Protein AF-A0A521ESU6-F1 (afdb_monomer_lite)

Organism: NCBI:txid686389

Foldseek 3Di:
DVVVVVVLVVCCVVPVPPDPDDPVNVVVVVCCPDPNVVVVVVVVVVVLVCLLCVLCVLVVVLCCLPPNPVLCLQVDALVVLVVQLVVLVVQLVVCVVVVPNSRNNSSVSNNVSSVSSNVSSCVRPNHHD

Structure (mmCIF, N/CA/C/O backbone):
data_AF-A0A521ESU6-F1
#
_entry.id   AF-A0A521ESU6-F1
#
loop_
_atom_site.group_PDB
_atom_site.id
_atom_site.type_symbol
_atom_site.label_atom_id
_atom_site.label_alt_id
_atom_site.label_comp_id
_atom_site.label_asym_id
_atom_site.label_entity_id
_atom_site.label_seq_id
_atom_site.pdbx_PDB_ins_code
_atom_site.Cartn_x
_atom_site.Cartn_y
_atom_site.Cartn_z
_atom_site.occupancy
_atom_site.B_iso_or_equiv
_atom_site.auth_seq_id
_atom_site.auth_comp_id
_atom_site.auth_asym_id
_atom_site.auth_atom_id
_atom_site.pdbx_PDB_model_num
ATOM 1 N N . MET A 1 1 ? -16.277 -1.613 16.072 1.00 54.75 1 MET A N 1
ATOM 2 C CA . MET A 1 1 ? -17.469 -1.886 16.919 1.00 54.75 1 MET A CA 1
ATOM 3 C C . MET A 1 1 ? -17.324 -2.796 18.159 1.00 54.75 1 MET A C 1
ATOM 5 O O . MET A 1 1 ? -18.162 -2.674 19.049 1.00 54.75 1 MET A O 1
ATOM 9 N N . ARG A 1 2 ? -16.348 -3.719 18.275 1.00 54.81 2 ARG A N 1
ATOM 10 C CA . ARG A 1 2 ? -16.292 -4.687 19.407 1.00 54.81 2 ARG A CA 1
ATOM 11 C C . ARG A 1 2 ? -16.022 -4.027 20.772 1.00 54.81 2 ARG A C 1
ATOM 13 O O . ARG A 1 2 ? -16.665 -4.388 21.749 1.00 54.81 2 ARG A O 1
ATOM 20 N N . ILE A 1 3 ? -15.151 -3.015 20.804 1.00 55.69 3 ILE A N 1
ATOM 21 C CA . ILE A 1 3 ? -14.842 -2.214 22.004 1.00 55.69 3 ILE A CA 1
ATOM 22 C C . ILE A 1 3 ? -16.063 -1.392 22.432 1.00 55.69 3 ILE A C 1
ATOM 24 O O . ILE A 1 3 ? -16.467 -1.468 23.584 1.00 55.69 3 ILE A O 1
ATOM 28 N N . TYR A 1 4 ? -16.727 -0.714 21.492 1.00 54.75 4 TYR A N 1
ATOM 29 C CA . TYR A 1 4 ? -17.926 0.077 21.785 1.00 54.75 4 TYR A CA 1
ATOM 30 C C . TYR A 1 4 ? -19.062 -0.779 22.362 1.00 54.75 4 TYR A C 1
ATOM 32 O O . TYR A 1 4 ? -19.629 -0.433 23.388 1.00 54.75 4 TYR A O 1
ATOM 40 N N . ARG A 1 5 ? -19.343 -1.956 21.778 1.00 60.75 5 ARG A N 1
ATOM 41 C CA . ARG A 1 5 ? -20.346 -2.884 22.336 1.00 60.75 5 ARG A CA 1
ATOM 42 C C . ARG A 1 5 ? -19.970 -3.410 23.722 1.00 60.75 5 ARG A C 1
ATOM 44 O O . ARG A 1 5 ? -20.865 -3.690 24.510 1.00 60.75 5 ARG A O 1
ATOM 51 N N . MET A 1 6 ? -18.681 -3.579 24.012 1.00 70.25 6 MET A N 1
ATOM 52 C CA . MET A 1 6 ? -18.206 -4.098 25.297 1.00 70.25 6 MET A CA 1
ATOM 53 C C . MET A 1 6 ? -18.259 -3.027 26.391 1.00 70.25 6 MET A C 1
ATOM 55 O O . MET A 1 6 ? -18.739 -3.309 27.483 1.00 70.25 6 MET A O 1
ATOM 59 N N . VAL A 1 7 ? -17.849 -1.796 26.070 1.00 64.88 7 VAL A N 1
ATOM 60 C CA . VAL A 1 7 ? -17.976 -0.626 26.950 1.00 64.88 7 VAL A CA 1
ATOM 61 C C . VAL A 1 7 ? -19.449 -0.326 27.203 1.00 64.88 7 VAL A C 1
ATOM 63 O O . VAL A 1 7 ? -19.848 -0.254 28.354 1.00 64.88 7 VAL A O 1
ATOM 66 N N . LEU A 1 8 ? -20.284 -0.285 26.161 1.00 62.75 8 LEU A N 1
ATOM 67 C CA . LEU A 1 8 ? -21.718 -0.032 26.307 1.00 62.75 8 LEU A CA 1
ATOM 68 C C . LEU A 1 8 ? -22.403 -1.116 27.153 1.00 62.75 8 LEU A C 1
ATOM 70 O O . LEU A 1 8 ? -23.174 -0.789 28.042 1.00 62.75 8 LEU A O 1
ATOM 74 N N . LYS A 1 9 ? -22.086 -2.405 26.950 1.00 68.44 9 LYS A N 1
ATOM 75 C CA . LYS A 1 9 ? -22.625 -3.483 27.801 1.00 68.44 9 LYS A CA 1
ATOM 76 C C . LYS A 1 9 ? -22.176 -3.366 29.259 1.00 68.44 9 LYS A C 1
ATOM 78 O O . LYS A 1 9 ? -22.978 -3.638 30.142 1.00 68.44 9 LYS A O 1
ATOM 83 N N . ARG A 1 10 ? -20.922 -2.980 29.516 1.00 67.31 10 ARG A N 1
ATOM 84 C CA . ARG A 1 10 ? -20.393 -2.815 30.881 1.00 67.31 10 ARG A CA 1
ATOM 85 C C . ARG A 1 10 ? -20.950 -1.575 31.575 1.00 67.31 10 ARG A C 1
ATOM 87 O O . ARG A 1 10 ? -21.296 -1.668 32.740 1.00 67.31 10 ARG A O 1
ATOM 94 N N . VAL A 1 11 ? -21.093 -0.459 30.863 1.00 60.91 11 VAL A N 1
ATOM 95 C CA . VAL A 1 11 ? -21.688 0.783 31.382 1.00 60.91 11 VAL A CA 1
ATOM 96 C C . VAL A 1 11 ? -23.174 0.579 31.671 1.00 60.91 11 VAL A C 1
ATOM 98 O O . VAL A 1 11 ? -23.616 0.850 32.780 1.00 60.91 11 VAL A O 1
ATOM 101 N N . VAL A 1 12 ? -23.926 -0.018 30.740 1.00 64.12 12 VAL A N 1
ATOM 102 C CA . VAL A 1 12 ? -25.346 -0.343 30.951 1.00 64.12 12 VAL A CA 1
ATOM 103 C C . VAL A 1 12 ? -25.531 -1.343 32.097 1.00 64.12 12 VAL A C 1
ATOM 105 O O . VAL A 1 12 ? -26.482 -1.217 32.854 1.00 64.12 12 VAL A O 1
ATOM 108 N N . ALA A 1 13 ? -24.624 -2.307 32.284 1.00 65.44 13 ALA A N 1
ATOM 109 C CA . ALA A 1 13 ? -24.689 -3.230 33.421 1.00 65.44 13 ALA A CA 1
ATOM 110 C C . ALA A 1 13 ? -24.284 -2.583 34.761 1.00 65.44 13 ALA A C 1
ATOM 112 O O . ALA A 1 13 ? -24.852 -2.932 35.790 1.00 65.44 13 ALA A O 1
ATOM 113 N N . ALA A 1 14 ? -23.325 -1.650 34.758 1.00 60.09 14 ALA A N 1
ATOM 114 C CA . ALA A 1 14 ? -22.836 -0.971 35.961 1.00 60.09 14 ALA A CA 1
ATOM 115 C C . ALA A 1 14 ? -23.759 0.164 36.438 1.00 60.09 14 ALA A C 1
ATOM 117 O O . ALA A 1 14 ? -23.801 0.451 37.629 1.00 60.09 14 ALA A O 1
ATOM 118 N N . TYR A 1 15 ? -24.508 0.790 35.525 1.00 54.44 15 TYR A N 1
ATOM 119 C CA . TYR A 1 15 ? -25.361 1.949 35.814 1.00 54.44 15 TYR A CA 1
ATOM 120 C C . TYR A 1 15 ? -26.863 1.688 35.612 1.00 54.44 15 TYR A C 1
ATOM 122 O O . TYR A 1 15 ? -27.692 2.463 36.084 1.00 54.44 15 TYR A O 1
ATOM 130 N N . GLY A 1 16 ? -27.244 0.587 34.957 1.00 51.94 16 GLY A N 1
ATOM 131 C CA . GLY A 1 16 ? -28.618 0.316 34.519 1.00 51.94 16 GLY A CA 1
ATOM 132 C C . GLY A 1 16 ? -29.577 -0.246 35.564 1.00 51.94 16 GLY A C 1
ATOM 133 O O . GLY A 1 16 ? -30.629 -0.743 35.169 1.00 51.94 16 GLY A O 1
ATOM 134 N N . LYS A 1 17 ? -29.254 -0.193 36.864 1.00 52.03 17 LYS A N 1
AT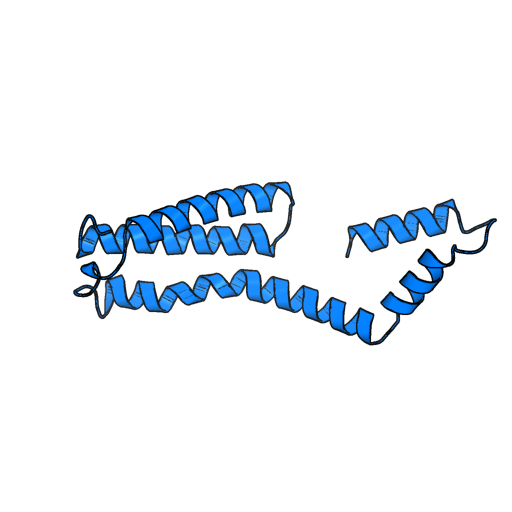OM 135 C CA . LYS A 1 17 ? -30.219 -0.577 37.908 1.00 52.03 17 LYS A CA 1
ATOM 136 C C . LYS A 1 17 ? -30.925 0.608 38.580 1.00 52.03 17 LYS A C 1
ATOM 138 O O . LYS A 1 17 ? -32.061 0.415 38.984 1.00 52.03 17 LYS A O 1
ATOM 143 N N . ASP A 1 18 ? -30.336 1.812 38.621 1.00 53.66 18 ASP A N 1
ATOM 144 C CA . ASP A 1 18 ? -30.888 2.905 39.455 1.00 53.66 18 ASP A CA 1
ATOM 145 C C . ASP A 1 18 ? -31.010 4.298 38.816 1.00 53.66 18 ASP A C 1
ATOM 147 O O . ASP A 1 18 ? -31.633 5.180 39.405 1.00 53.66 18 ASP A O 1
ATOM 151 N N . ARG A 1 19 ? -30.483 4.557 37.612 1.00 55.66 19 ARG A N 1
ATOM 152 C CA . ARG A 1 19 ? -30.747 5.828 36.912 1.00 55.66 19 ARG A CA 1
ATOM 153 C C . ARG A 1 19 ? -30.994 5.569 35.436 1.00 55.66 19 ARG A C 1
ATOM 155 O O . ARG A 1 19 ? -30.197 4.902 34.784 1.00 55.66 19 ARG A O 1
ATOM 162 N N . GLY A 1 20 ? -32.123 6.066 34.931 1.00 58.66 20 GLY A N 1
ATOM 163 C CA . GLY A 1 20 ? -32.500 5.949 33.524 1.00 58.66 20 GLY A CA 1
ATOM 164 C C . GLY A 1 20 ? -31.349 6.348 32.596 1.00 58.66 20 GLY A C 1
ATOM 165 O O . GLY A 1 20 ? -30.612 7.289 32.890 1.00 58.66 20 GLY A O 1
ATOM 166 N N . LEU A 1 21 ? -31.195 5.597 31.501 1.00 63.16 21 LEU A N 1
ATOM 167 C CA . LEU A 1 21 ? -30.185 5.821 30.462 1.00 63.16 21 LEU A CA 1
ATOM 168 C C . LEU A 1 21 ? -30.103 7.308 30.105 1.00 63.16 21 LEU A C 1
ATOM 170 O O . LEU A 1 21 ? -31.122 7.948 29.837 1.00 63.16 21 LEU A O 1
ATOM 174 N N . THR A 1 22 ? -28.890 7.851 30.056 1.00 74.69 22 THR A N 1
ATOM 175 C CA . THR A 1 22 ? -28.685 9.236 29.629 1.00 74.69 22 THR A CA 1
ATOM 176 C C . THR A 1 22 ? -29.200 9.425 28.194 1.00 74.69 22 THR A C 1
ATOM 178 O O . THR A 1 22 ? -29.254 8.482 27.392 1.00 74.69 22 THR A O 1
ATOM 181 N N . LEU A 1 23 ? -29.598 10.649 27.829 1.00 73.12 23 LEU A N 1
ATOM 182 C CA . LEU A 1 23 ? -30.150 10.950 26.499 1.00 73.12 23 LEU A CA 1
ATOM 183 C C . LEU A 1 23 ? -29.208 10.500 25.361 1.00 73.12 23 LEU A C 1
ATOM 185 O O . LEU A 1 23 ? -29.663 9.967 24.348 1.00 73.12 23 LEU A O 1
ATOM 189 N N . ALA A 1 24 ? -27.894 10.633 25.569 1.00 69.00 24 ALA A N 1
ATOM 190 C CA . ALA A 1 24 ? -26.859 10.192 24.636 1.00 69.00 24 ALA A CA 1
ATOM 191 C C . ALA A 1 24 ? -26.838 8.664 24.440 1.00 69.00 24 ALA A C 1
ATOM 193 O O . ALA A 1 24 ? -26.722 8.182 23.312 1.00 69.00 24 ALA A O 1
ATOM 194 N N . GLU A 1 25 ? -26.998 7.886 25.512 1.00 73.75 25 GLU A N 1
ATOM 195 C CA . GLU A 1 25 ? -27.040 6.419 25.442 1.00 73.75 25 GLU A CA 1
ATOM 196 C C . GLU A 1 25 ? -28.312 5.925 24.751 1.00 73.75 25 GLU A C 1
ATOM 198 O O . GLU A 1 25 ? -28.263 5.004 23.931 1.00 73.75 25 GLU A O 1
ATOM 203 N N . THR A 1 26 ? -29.442 6.579 25.023 1.00 76.25 26 THR A N 1
ATOM 204 C CA . THR A 1 26 ? -30.731 6.272 24.390 1.00 76.25 26 THR A CA 1
ATOM 205 C C . THR A 1 26 ? -30.680 6.545 22.886 1.00 76.25 26 THR A C 1
ATOM 207 O O . THR A 1 26 ? -31.087 5.704 22.077 1.00 76.25 26 THR A O 1
ATOM 210 N N . PHE A 1 27 ? -30.111 7.687 22.490 1.00 75.50 27 PHE A N 1
ATOM 211 C CA . PHE A 1 27 ? -29.923 8.034 21.084 1.00 75.50 27 PHE A CA 1
ATOM 212 C C . PHE A 1 27 ? -28.951 7.072 20.385 1.00 75.50 27 PHE A C 1
ATOM 214 O O . PHE A 1 27 ? -29.258 6.568 19.305 1.00 75.50 27 PHE A O 1
ATOM 221 N N . GLY A 1 28 ? -27.830 6.727 21.029 1.00 72.50 28 GLY A N 1
ATOM 222 C CA . GLY A 1 28 ? -26.867 5.748 20.517 1.00 72.50 28 GLY A CA 1
ATOM 223 C C . GLY A 1 28 ? -27.480 4.359 20.308 1.00 72.50 28 GLY A C 1
ATOM 224 O O . GLY A 1 28 ? -27.259 3.728 19.273 1.00 72.50 28 GLY A O 1
ATOM 225 N N . GLN A 1 29 ? -28.320 3.893 21.238 1.00 74.69 29 GLN A N 1
ATOM 226 C CA . GLN A 1 29 ? -29.047 2.633 21.065 1.00 74.69 29 GLN A CA 1
ATOM 227 C C . GLN A 1 29 ? -30.053 2.687 19.911 1.00 74.69 29 GLN A C 1
ATOM 229 O O . GLN A 1 29 ? -30.122 1.739 19.124 1.00 74.69 29 GLN A O 1
ATOM 234 N N . LYS A 1 30 ? -30.815 3.781 19.786 1.00 77.12 30 LYS A N 1
ATOM 235 C CA . LYS A 1 30 ? -31.785 3.965 18.696 1.00 77.12 30 LYS A CA 1
ATOM 236 C C . LYS A 1 30 ? -31.084 4.026 17.338 1.00 77.12 30 LYS A C 1
ATOM 238 O O . LYS A 1 30 ? -31.540 3.401 16.386 1.00 77.12 30 LYS A O 1
ATOM 243 N N . PHE A 1 31 ? -29.931 4.688 17.276 1.00 76.94 31 PHE A N 1
ATOM 244 C CA . PHE A 1 31 ? -29.091 4.750 16.086 1.00 76.94 31 PHE A CA 1
ATOM 245 C C . PHE A 1 31 ? -28.556 3.369 15.685 1.00 76.94 31 PHE A C 1
ATOM 247 O O . PHE A 1 31 ? -28.706 2.967 14.534 1.00 76.94 31 PHE A O 1
ATOM 254 N N . ILE A 1 32 ? -28.009 2.587 16.623 1.00 74.19 32 ILE A N 1
ATOM 255 C CA . ILE A 1 32 ? -27.501 1.230 16.341 1.00 74.19 32 ILE A CA 1
ATOM 256 C C . ILE A 1 32 ? -28.607 0.290 15.848 1.00 74.19 32 ILE A C 1
ATOM 258 O O . ILE A 1 32 ? -28.342 -0.577 15.017 1.00 74.19 32 ILE A O 1
ATOM 262 N N . LYS A 1 33 ? -29.830 0.445 16.367 1.00 75.81 33 LYS A N 1
ATOM 263 C CA . LYS A 1 33 ? -30.999 -0.349 15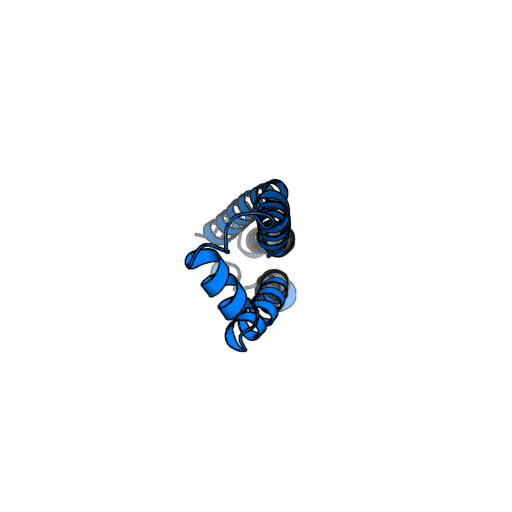.963 1.00 75.81 33 LYS A CA 1
ATOM 264 C C . LYS A 1 33 ? -31.672 0.161 14.683 1.00 75.81 33 LYS A C 1
ATOM 266 O O . LYS A 1 33 ? -32.560 -0.513 14.175 1.00 75.81 33 LYS A O 1
ATOM 271 N N . SER A 1 34 ? -31.279 1.327 14.173 1.00 82.88 34 SER A N 1
ATOM 272 C CA . SER A 1 34 ? -31.833 1.887 12.939 1.00 82.88 34 SER A CA 1
ATOM 273 C C . SER A 1 34 ? -31.284 1.187 11.691 1.00 82.88 34 SER A C 1
ATOM 275 O O . SER A 1 34 ? -30.197 0.600 11.715 1.00 82.88 34 SER A O 1
ATOM 277 N N . ASN A 1 35 ? -31.992 1.335 10.568 1.00 84.06 35 ASN A N 1
ATOM 278 C CA . ASN A 1 35 ? -31.519 0.884 9.255 1.00 84.06 35 ASN A CA 1
ATOM 279 C C . ASN A 1 35 ? -30.138 1.471 8.913 1.00 84.06 35 ASN A C 1
ATOM 281 O O . ASN A 1 35 ? -29.301 0.778 8.341 1.00 84.06 35 ASN A O 1
ATOM 285 N N . LEU A 1 36 ? -29.858 2.708 9.338 1.00 82.00 36 LEU A N 1
ATOM 286 C CA . LEU A 1 36 ? -28.567 3.361 9.126 1.00 82.00 36 LEU A CA 1
ATOM 287 C C . LEU A 1 36 ? -27.436 2.672 9.908 1.00 82.00 36 LEU A C 1
ATOM 289 O O . LEU A 1 36 ? -26.370 2.414 9.354 1.00 82.00 36 LEU A O 1
ATOM 293 N N . GLY A 1 37 ? -27.674 2.294 11.167 1.00 78.31 37 GLY A N 1
ATOM 294 C CA . GLY A 1 37 ? -26.702 1.546 11.974 1.00 78.31 37 GLY A CA 1
ATOM 295 C C . GLY A 1 37 ? -26.375 0.168 11.385 1.00 78.31 37 GLY A C 1
ATOM 296 O O . GLY A 1 37 ? -25.220 -0.271 11.411 1.00 78.31 37 GLY A O 1
ATOM 297 N N . LEU A 1 38 ? -27.373 -0.499 10.798 1.00 80.81 38 LEU A N 1
ATOM 298 C CA . LEU A 1 38 ? -27.186 -1.760 10.084 1.00 80.81 38 LEU A CA 1
ATOM 299 C C . LEU A 1 38 ? -26.359 -1.574 8.803 1.00 80.81 38 LEU A C 1
ATOM 301 O O . LEU A 1 38 ? -25.435 -2.353 8.568 1.00 80.81 38 LEU A O 1
ATOM 305 N N . VAL A 1 39 ? -26.647 -0.542 8.005 1.00 85.81 39 VAL A N 1
ATOM 306 C CA . VAL A 1 39 ? -25.881 -0.205 6.791 1.00 85.81 39 VAL A CA 1
ATOM 307 C C . VAL A 1 39 ? -24.417 0.078 7.133 1.00 85.81 39 VAL A C 1
ATOM 309 O O . VAL A 1 39 ? -23.525 -0.514 6.528 1.00 85.81 39 VAL A O 1
ATOM 312 N N . MET A 1 40 ? -24.153 0.877 8.172 1.00 82.81 40 MET A N 1
ATOM 313 C CA . MET A 1 40 ? -22.787 1.181 8.617 1.00 82.81 40 MET A CA 1
ATOM 314 C C . MET A 1 40 ? -22.005 -0.073 9.023 1.00 82.81 40 MET A C 1
ATOM 316 O O . MET A 1 40 ? -20.818 -0.189 8.727 1.00 82.81 40 MET A O 1
ATOM 320 N N . LYS A 1 41 ? -22.662 -1.057 9.653 1.00 82.44 41 LYS A N 1
ATOM 321 C CA . LYS A 1 41 ? -22.022 -2.337 9.990 1.00 82.44 41 LYS A CA 1
ATOM 322 C C . LYS A 1 41 ? -21.608 -3.137 8.754 1.00 82.44 41 LYS A C 1
ATOM 324 O O . LYS A 1 41 ? -20.531 -3.730 8.761 1.00 82.44 41 LYS A O 1
ATOM 329 N N . HIS A 1 42 ? -22.457 -3.190 7.731 1.00 86.56 42 HIS A N 1
ATOM 330 C CA . HIS A 1 42 ? -22.120 -3.875 6.480 1.00 86.56 42 HIS A CA 1
ATOM 331 C C . HIS A 1 42 ? -20.994 -3.146 5.748 1.00 86.56 42 HIS A C 1
ATOM 333 O O . HIS A 1 42 ? -20.047 -3.785 5.292 1.00 86.56 42 HIS A O 1
ATOM 339 N N . PHE A 1 43 ? -21.046 -1.813 5.731 1.00 89.19 43 PHE A N 1
ATOM 340 C CA . PHE A 1 43 ? -19.997 -0.979 5.163 1.00 89.19 43 PHE A CA 1
ATOM 341 C C . PHE A 1 43 ? -18.644 -1.192 5.857 1.00 89.19 43 PHE A C 1
ATOM 343 O O . PHE A 1 43 ? -17.644 -1.381 5.175 1.00 89.19 43 PHE A O 1
ATOM 350 N N . GLU A 1 44 ? -18.596 -1.271 7.195 1.00 87.12 44 GLU A N 1
ATOM 351 C CA . GLU A 1 44 ? -17.357 -1.603 7.920 1.00 87.12 44 GLU A CA 1
ATOM 352 C C . GLU A 1 44 ? -16.744 -2.928 7.433 1.00 87.12 44 GLU A C 1
ATOM 354 O O . GLU A 1 44 ? -15.539 -2.996 7.200 1.00 87.12 44 GLU A O 1
ATOM 359 N N . GLY A 1 45 ? -17.557 -3.978 7.264 1.00 86.94 45 GLY A N 1
ATOM 360 C CA . GLY A 1 45 ? -17.089 -5.275 6.765 1.00 86.94 45 GLY A CA 1
ATOM 361 C C . GLY A 1 45 ? -16.572 -5.208 5.326 1.00 86.94 45 GLY A C 1
ATOM 362 O O . GLY A 1 45 ? -15.514 -5.755 5.023 1.00 86.94 45 GLY A O 1
ATOM 363 N N . PHE A 1 46 ? -17.272 -4.479 4.458 1.00 92.00 46 PHE A N 1
ATOM 364 C CA . PHE A 1 46 ? -16.835 -4.230 3.086 1.00 92.00 46 PHE A CA 1
ATOM 365 C C . PHE A 1 46 ? -15.496 -3.480 3.037 1.00 92.00 46 PHE A C 1
ATOM 367 O O . PHE A 1 46 ? -14.593 -3.876 2.306 1.00 92.00 46 PHE A O 1
ATOM 374 N N . MET A 1 47 ? -15.308 -2.463 3.879 1.00 92.88 47 MET A N 1
ATOM 375 C CA . MET A 1 47 ? -14.049 -1.714 3.943 1.00 92.88 47 MET A CA 1
ATOM 376 C C . MET A 1 47 ? -12.869 -2.573 4.416 1.00 92.88 47 MET A C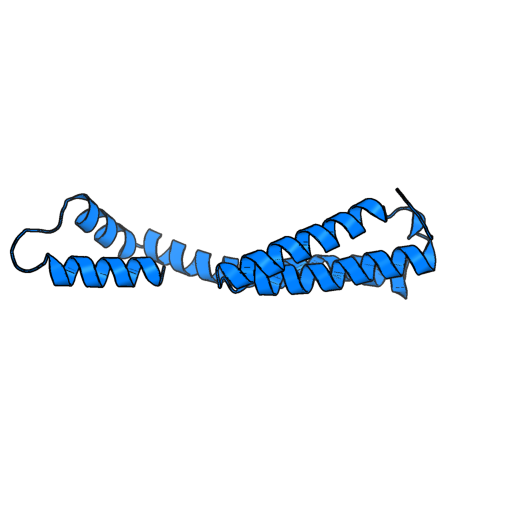 1
ATOM 378 O O . MET A 1 47 ? -11.746 -2.364 3.962 1.00 92.88 47 MET A O 1
ATOM 382 N N . VAL A 1 48 ? -13.100 -3.565 5.286 1.00 91.00 48 VAL A N 1
ATOM 383 C CA . VAL A 1 48 ? -12.066 -4.553 5.651 1.00 91.00 48 VAL A CA 1
ATOM 384 C C . VAL A 1 48 ? -11.612 -5.334 4.420 1.00 91.00 48 VAL A C 1
ATOM 386 O O . VAL A 1 48 ? -10.414 -5.477 4.195 1.00 91.00 48 VAL A O 1
ATOM 389 N N . PHE A 1 49 ? -12.566 -5.810 3.623 1.00 93.19 49 PHE A N 1
ATOM 390 C CA . PHE A 1 49 ? -12.295 -6.549 2.396 1.00 93.19 49 PHE A CA 1
ATOM 391 C C . PHE A 1 49 ? -11.552 -5.691 1.364 1.00 93.19 49 PHE A C 1
ATOM 393 O O . PHE A 1 49 ? -10.507 -6.103 0.862 1.00 93.19 49 PHE A O 1
ATOM 400 N N . VAL A 1 50 ? -12.021 -4.464 1.121 1.00 94.88 50 VAL A N 1
ATOM 401 C CA . VAL A 1 50 ? -11.364 -3.510 0.212 1.00 94.88 50 VAL A CA 1
ATOM 402 C C . VAL A 1 50 ? -9.944 -3.181 0.674 1.00 94.88 50 VAL A C 1
ATOM 404 O O . VAL A 1 50 ? -9.043 -3.130 -0.153 1.00 94.88 50 VAL A O 1
ATOM 407 N N . GLY A 1 51 ? -9.706 -3.018 1.979 1.00 92.19 51 GLY A N 1
ATOM 408 C CA . GLY A 1 51 ? -8.366 -2.747 2.512 1.00 92.19 51 GLY A CA 1
ATOM 409 C C . GLY A 1 51 ? -7.353 -3.869 2.257 1.00 92.19 51 GLY A C 1
ATOM 410 O O . GLY A 1 51 ? -6.159 -3.602 2.161 1.00 92.19 51 GLY A O 1
ATOM 411 N N . ILE A 1 52 ? -7.819 -5.112 2.108 1.00 94.56 52 ILE A N 1
ATOM 412 C CA . ILE A 1 52 ? -6.977 -6.269 1.767 1.00 94.56 52 ILE A CA 1
ATOM 413 C C . ILE A 1 52 ? -6.835 -6.419 0.250 1.00 94.56 52 ILE A C 1
ATOM 415 O O . ILE A 1 52 ? -5.763 -6.788 -0.220 1.00 94.56 52 ILE A O 1
ATOM 419 N N . LEU A 1 53 ? -7.895 -6.139 -0.516 1.00 95.75 53 LEU A N 1
ATOM 420 C CA . LEU A 1 53 ? -7.876 -6.281 -1.973 1.00 95.75 53 LEU A CA 1
ATOM 421 C C . LEU A 1 53 ? -7.207 -5.121 -2.713 1.00 95.75 53 LEU A C 1
ATOM 423 O O . LEU A 1 53 ? -6.612 -5.338 -3.764 1.00 95.75 53 LEU A O 1
ATOM 427 N N . GLY A 1 54 ? -7.285 -3.902 -2.183 1.00 95.56 54 GLY A N 1
ATOM 428 C CA . GLY A 1 54 ? -6.738 -2.698 -2.810 1.00 95.56 54 GLY A CA 1
ATOM 429 C C . GLY A 1 54 ? -5.286 -2.834 -3.294 1.00 95.56 54 GLY A C 1
ATOM 430 O O . GLY A 1 54 ? -5.024 -2.506 -4.449 1.00 95.56 54 GLY A O 1
ATOM 431 N N . PRO A 1 55 ? -4.353 -3.375 -2.486 1.00 96.88 55 PRO A N 1
ATOM 432 C CA . PRO A 1 55 ? -2.959 -3.577 -2.890 1.00 96.88 55 PRO A CA 1
ATOM 433 C C . PRO A 1 55 ? -2.774 -4.400 -4.174 1.00 96.88 55 PRO A C 1
ATOM 435 O O . PRO A 1 55 ? -1.829 -4.167 -4.924 1.00 96.88 55 PRO A O 1
ATOM 438 N N . PHE A 1 56 ? -3.681 -5.335 -4.478 1.00 97.44 56 PHE A N 1
ATOM 439 C CA . PHE A 1 56 ? -3.591 -6.156 -5.690 1.00 97.44 56 PHE A CA 1
ATOM 440 C C . PHE A 1 56 ? -3.781 -5.349 -6.981 1.00 97.44 56 PHE A C 1
ATOM 442 O O . PHE A 1 56 ? -3.424 -5.834 -8.054 1.00 97.44 56 PHE A O 1
ATOM 449 N N . ALA A 1 57 ? -4.245 -4.099 -6.897 1.00 97.12 57 ALA A N 1
ATOM 450 C CA . ALA A 1 57 ? -4.240 -3.170 -8.024 1.00 97.12 57 ALA A CA 1
ATOM 451 C C . ALA A 1 57 ? -2.823 -2.872 -8.559 1.00 97.12 57 ALA A C 1
ATOM 453 O O . ALA A 1 57 ? -2.689 -2.398 -9.684 1.00 97.12 57 ALA A O 1
ATOM 454 N N . THR A 1 58 ? -1.767 -3.195 -7.804 1.00 97.69 58 THR A N 1
ATOM 455 C CA . THR A 1 58 ? -0.370 -3.107 -8.259 1.00 97.69 58 THR A CA 1
ATOM 456 C C . THR A 1 58 ? 0.038 -4.289 -9.154 1.00 97.69 58 THR A C 1
ATOM 458 O O . THR A 1 58 ? 1.011 -4.186 -9.901 1.00 97.69 58 THR A O 1
ATOM 461 N N . LEU A 1 59 ? -0.703 -5.408 -9.155 1.00 97.75 59 LEU A N 1
ATOM 462 C CA . LEU A 1 59 ? -0.351 -6.592 -9.954 1.00 97.75 59 LEU A CA 1
ATOM 463 C C . LEU A 1 59 ? -0.249 -6.322 -11.464 1.00 97.75 59 LEU A C 1
ATOM 465 O O . LEU A 1 59 ? 0.743 -6.748 -12.053 1.00 97.75 59 LEU A O 1
ATOM 469 N N . PRO A 1 60 ? -1.185 -5.607 -12.122 1.00 97.50 60 PRO A N 1
ATOM 470 C CA . PRO A 1 60 ? -1.045 -5.295 -13.543 1.00 97.50 60 PRO A CA 1
ATOM 471 C C . PRO A 1 60 ? 0.235 -4.511 -13.850 1.00 97.50 60 PRO A C 1
ATOM 473 O O . PRO A 1 60 ? 0.853 -4.725 -14.891 1.00 97.50 60 PRO A O 1
ATOM 476 N N . GLN A 1 61 ? 0.657 -3.632 -12.936 1.00 97.44 61 GLN A N 1
ATOM 477 C CA . GLN A 1 61 ? 1.888 -2.862 -13.088 1.00 97.44 61 GLN A CA 1
ATOM 478 C C . GLN A 1 61 ? 3.131 -3.752 -12.950 1.00 97.44 61 GLN A C 1
ATOM 480 O O . GLN A 1 61 ? 4.049 -3.639 -13.759 1.00 97.44 61 GLN A O 1
ATOM 485 N N . LEU A 1 62 ? 3.128 -4.693 -12.003 1.00 97.38 62 LEU A N 1
ATOM 486 C CA . LEU A 1 62 ? 4.177 -5.709 -11.883 1.00 97.38 62 LEU A CA 1
ATOM 487 C C . LEU A 1 62 ? 4.258 -6.601 -13.125 1.00 97.38 62 LEU A C 1
ATOM 489 O O . LEU A 1 62 ? 5.346 -6.858 -13.631 1.00 97.38 62 LEU A O 1
ATOM 493 N N . VAL A 1 63 ? 3.114 -7.037 -13.660 1.00 97.62 63 VAL A N 1
ATOM 494 C CA . VAL A 1 63 ? 3.076 -7.859 -14.878 1.00 97.62 63 VAL A CA 1
ATOM 495 C C . VAL A 1 63 ? 3.639 -7.097 -16.078 1.00 97.62 63 VAL A C 1
ATOM 497 O O . VAL A 1 63 ? 4.387 -7.661 -16.880 1.00 97.62 63 VAL A O 1
ATOM 500 N N . LYS A 1 64 ? 3.325 -5.802 -16.199 1.00 96.31 64 LYS A N 1
ATOM 501 C CA . LYS A 1 64 ? 3.945 -4.931 -17.205 1.00 96.31 64 LYS A CA 1
ATOM 502 C C . LYS A 1 64 ? 5.454 -4.868 -17.037 1.00 96.31 64 LYS A C 1
ATOM 504 O O . LYS A 1 64 ? 6.167 -5.074 -18.011 1.00 96.31 64 LYS A O 1
ATOM 509 N N . LEU A 1 65 ? 5.916 -4.645 -15.814 1.00 96.50 65 LEU A N 1
ATOM 510 C CA . LEU A 1 65 ? 7.327 -4.467 -15.514 1.00 96.50 65 LEU A CA 1
ATOM 511 C C . LEU A 1 65 ? 8.166 -5.720 -15.798 1.00 96.50 65 LEU A C 1
ATOM 513 O O . LEU A 1 65 ? 9.237 -5.589 -16.374 1.00 96.50 65 LEU A O 1
ATOM 517 N N . PHE A 1 66 ? 7.681 -6.910 -15.433 1.00 95.38 66 PHE A N 1
ATOM 518 C CA . PHE A 1 66 ? 8.464 -8.147 -15.541 1.00 95.38 66 PHE A CA 1
ATOM 519 C C . PHE A 1 66 ? 8.245 -8.939 -16.835 1.00 95.38 66 PHE A C 1
ATOM 521 O O . PHE A 1 66 ? 9.165 -9.622 -17.277 1.00 95.38 66 PHE A O 1
ATOM 528 N N . PHE A 1 67 ? 7.050 -8.893 -17.440 1.00 95.19 67 PHE A N 1
ATOM 529 C CA . PHE A 1 67 ? 6.688 -9.868 -18.482 1.00 95.19 67 PHE A CA 1
ATOM 530 C C . PHE A 1 67 ? 6.324 -9.278 -19.840 1.00 95.19 67 PHE A C 1
ATOM 532 O O . PHE A 1 67 ? 6.559 -9.932 -20.850 1.00 95.19 67 PHE A O 1
ATOM 539 N N . THR A 1 68 ? 5.714 -8.092 -19.899 1.00 94.31 68 THR A N 1
ATOM 540 C CA . THR A 1 68 ? 5.116 -7.610 -21.165 1.00 94.31 68 THR A CA 1
ATOM 541 C C . THR A 1 68 ? 5.694 -6.299 -21.684 1.00 94.31 68 THR A C 1
ATOM 543 O O . THR A 1 68 ? 5.666 -6.066 -22.886 1.00 94.31 68 THR A O 1
ATOM 546 N N . HIS A 1 69 ? 6.189 -5.431 -20.803 1.00 92.62 69 HIS A N 1
ATOM 547 C CA . HIS A 1 69 ? 6.529 -4.042 -21.116 1.00 92.62 69 HIS A CA 1
ATOM 548 C C . HIS A 1 69 ? 7.760 -3.558 -20.327 1.00 92.62 69 HIS A C 1
ATOM 550 O O . HIS A 1 69 ? 7.836 -2.393 -19.928 1.00 92.62 69 HIS A O 1
ATOM 556 N N . SER A 1 70 ? 8.726 -4.447 -20.081 1.00 91.00 70 SER A N 1
ATOM 557 C CA . SER A 1 70 ? 9.924 -4.156 -19.281 1.00 91.00 70 SER A CA 1
ATOM 558 C C . SER A 1 70 ? 10.768 -3.012 -19.856 1.00 91.00 70 SER A C 1
ATOM 560 O O . SER A 1 70 ? 11.363 -2.249 -19.100 1.00 91.00 70 SER A O 1
ATOM 562 N N . GLN A 1 71 ? 10.733 -2.793 -21.173 1.00 90.12 71 GLN A N 1
ATOM 563 C CA . GLN A 1 71 ? 11.373 -1.652 -21.837 1.00 90.12 71 GLN A CA 1
ATOM 564 C C . GLN A 1 71 ? 10.850 -0.280 -21.372 1.00 90.12 71 GLN A C 1
ATOM 566 O O . GLN A 1 71 ? 11.506 0.735 -21.585 1.00 90.12 71 GLN A O 1
ATOM 571 N N . HIS A 1 72 ? 9.670 -0.228 -20.743 1.00 9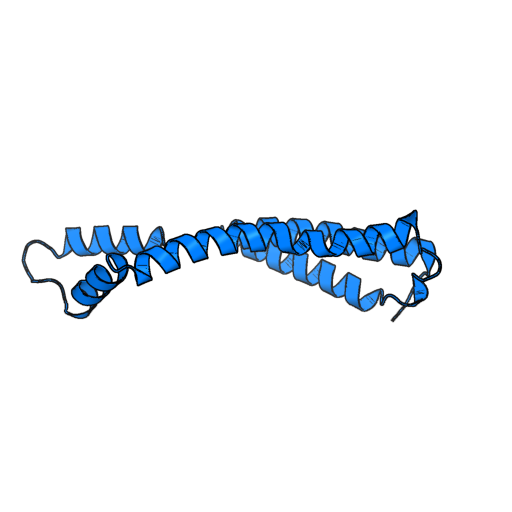1.44 72 HIS A N 1
ATOM 572 C CA . HIS A 1 72 ? 9.082 1.000 -20.200 1.00 91.44 72 HIS A CA 1
ATOM 573 C C . HIS A 1 72 ? 9.377 1.197 -18.705 1.00 91.44 72 HIS A C 1
ATOM 575 O O . HIS A 1 72 ? 8.842 2.123 -18.091 1.00 91.44 72 HIS A O 1
ATOM 581 N N . ALA A 1 73 ? 10.235 0.361 -18.111 1.00 91.38 73 ALA A N 1
ATOM 582 C CA . ALA A 1 73 ? 10.652 0.485 -16.715 1.00 91.38 73 ALA A CA 1
ATOM 583 C C . ALA A 1 73 ? 11.304 1.843 -16.401 1.00 91.38 73 ALA A C 1
ATOM 585 O O . ALA A 1 73 ? 11.141 2.350 -15.296 1.00 91.38 73 ALA A O 1
ATOM 586 N N . SER A 1 74 ? 11.971 2.471 -17.377 1.00 91.50 74 SER A N 1
ATOM 587 C CA . SER A 1 74 ? 12.589 3.796 -17.225 1.00 91.50 74 SER A CA 1
ATOM 588 C C . SER A 1 74 ? 11.588 4.921 -16.943 1.00 91.50 74 SER A C 1
ATOM 590 O O . SER A 1 74 ? 11.965 5.939 -16.373 1.00 91.50 74 SER A O 1
ATOM 592 N N . GLY A 1 75 ? 10.308 4.734 -17.288 1.00 93.56 75 GLY A N 1
ATOM 593 C CA . GLY A 1 75 ? 9.230 5.674 -16.967 1.00 93.56 75 GLY A CA 1
ATOM 594 C C . GLY A 1 75 ? 8.647 5.513 -15.559 1.00 93.56 75 GLY A C 1
ATOM 595 O O . GLY A 1 75 ? 7.687 6.198 -15.216 1.00 93.56 75 GLY A O 1
ATOM 596 N N . GLN A 1 76 ? 9.163 4.582 -14.754 1.00 96.00 76 GLN A N 1
ATOM 597 C CA . GLN A 1 76 ? 8.744 4.371 -13.369 1.00 96.00 76 GLN A CA 1
ATOM 598 C C . GLN A 1 76 ? 9.789 4.956 -12.421 1.00 96.00 76 GLN A C 1
ATOM 600 O O . GLN A 1 76 ? 10.969 4.661 -12.560 1.00 96.00 76 GLN A O 1
ATOM 605 N N . SER A 1 77 ? 9.359 5.736 -11.429 1.00 97.06 77 SER A N 1
ATOM 606 C CA . SER A 1 77 ? 10.247 6.373 -10.445 1.00 97.06 77 SER A CA 1
ATOM 607 C C . SER A 1 77 ? 10.658 5.395 -9.339 1.00 97.06 77 SER A C 1
ATOM 609 O O . SER A 1 77 ? 9.830 5.015 -8.503 1.00 97.06 77 SER A O 1
ATOM 611 N N . LEU A 1 78 ? 11.939 5.010 -9.289 1.00 97.25 78 LEU A N 1
ATOM 612 C CA . LEU A 1 78 ? 12.489 4.156 -8.230 1.00 97.25 78 LEU A CA 1
ATOM 613 C C . LEU A 1 78 ? 12.275 4.781 -6.849 1.00 97.25 78 LEU A C 1
ATOM 615 O O . LEU A 1 78 ? 11.930 4.076 -5.896 1.00 97.25 78 LEU A O 1
ATOM 619 N N . LEU A 1 79 ? 12.443 6.104 -6.746 1.00 97.25 79 LEU A N 1
ATOM 620 C CA . LEU A 1 79 ? 12.225 6.842 -5.503 1.00 97.25 79 LEU A CA 1
ATOM 621 C C . LEU A 1 79 ? 10.779 6.693 -5.021 1.00 97.25 79 LEU A C 1
ATOM 623 O O . LEU A 1 79 ? 10.554 6.370 -3.855 1.00 97.25 79 LEU A O 1
ATOM 627 N N . THR A 1 80 ? 9.805 6.855 -5.917 1.00 97.38 80 THR A N 1
ATOM 628 C CA . THR A 1 80 ? 8.380 6.731 -5.576 1.00 97.38 80 THR A CA 1
ATOM 629 C C . THR A 1 80 ? 8.057 5.343 -5.022 1.00 97.38 80 THR A C 1
ATOM 631 O O . THR A 1 80 ? 7.489 5.220 -3.935 1.00 97.38 80 THR A O 1
ATOM 634 N N . TRP A 1 81 ? 8.463 4.285 -5.728 1.00 98.12 81 TRP A N 1
ATOM 635 C CA . TRP A 1 81 ? 8.178 2.909 -5.309 1.00 98.12 81 TRP A CA 1
ATOM 636 C C . TRP A 1 81 ? 8.923 2.515 -4.026 1.00 98.12 81 TRP A C 1
ATOM 638 O O . TRP A 1 81 ? 8.366 1.804 -3.186 1.00 98.12 81 TRP A O 1
ATOM 648 N N . SER A 1 82 ? 10.130 3.049 -3.813 1.00 98.12 82 SER A N 1
ATOM 649 C CA . SER A 1 82 ? 10.890 2.865 -2.569 1.00 98.12 82 SER A CA 1
ATOM 650 C C . SER A 1 82 ? 10.207 3.541 -1.378 1.00 98.12 82 SER A C 1
ATOM 652 O O . SER A 1 82 ? 10.066 2.933 -0.314 1.00 98.12 82 SER A O 1
ATOM 654 N N . LEU A 1 83 ? 9.717 4.772 -1.556 1.00 98.31 83 LEU A N 1
ATOM 655 C CA . LEU A 1 83 ? 8.954 5.480 -0.527 1.00 98.31 83 LEU A CA 1
ATOM 656 C C . LEU A 1 83 ? 7.651 4.747 -0.197 1.00 98.31 83 LEU A C 1
ATOM 658 O O . LEU A 1 83 ? 7.325 4.587 0.978 1.00 98.31 83 LEU A O 1
ATOM 662 N N . TYR A 1 84 ? 6.931 4.231 -1.197 1.00 98.38 84 TYR A N 1
ATOM 663 C CA . TYR A 1 84 ? 5.738 3.422 -0.950 1.00 98.38 84 TYR A CA 1
ATOM 664 C C . TYR A 1 84 ? 6.035 2.118 -0.211 1.00 98.38 84 TYR A C 1
ATOM 666 O O . TYR A 1 84 ? 5.256 1.743 0.671 1.00 98.38 84 TYR A O 1
ATOM 674 N N . ALA A 1 85 ? 7.150 1.443 -0.499 1.00 98.44 85 ALA A N 1
ATOM 675 C CA . ALA A 1 85 ? 7.575 0.274 0.266 1.00 98.44 85 ALA A CA 1
ATOM 676 C C . ALA A 1 85 ? 7.853 0.635 1.738 1.00 98.44 85 ALA A C 1
ATOM 678 O O . ALA A 1 85 ? 7.312 -0.010 2.639 1.00 98.44 85 ALA A O 1
ATOM 679 N N . ALA A 1 86 ? 8.612 1.708 1.989 1.00 98.50 86 ALA A N 1
ATOM 680 C CA . ALA A 1 86 ? 8.930 2.173 3.340 1.00 98.50 86 ALA A CA 1
ATOM 681 C C . ALA A 1 86 ? 7.679 2.604 4.126 1.00 98.50 86 ALA A C 1
ATOM 683 O O . ALA A 1 86 ? 7.489 2.201 5.273 1.00 98.50 86 ALA A O 1
ATOM 684 N N . LEU A 1 87 ? 6.779 3.370 3.505 1.00 98.50 87 LEU A N 1
ATOM 685 C CA . LEU A 1 87 ? 5.524 3.791 4.131 1.00 98.50 87 LEU A CA 1
ATOM 686 C C . LEU A 1 87 ? 4.612 2.594 4.424 1.00 98.50 87 LEU A C 1
ATOM 688 O O . LEU A 1 87 ? 4.017 2.531 5.500 1.00 98.50 87 LEU A O 1
ATOM 692 N N . SER A 1 88 ? 4.535 1.622 3.511 1.00 98.25 88 SER A N 1
ATOM 693 C CA . SER A 1 88 ? 3.767 0.390 3.731 1.00 98.25 88 SER A CA 1
ATOM 694 C C . SER A 1 88 ? 4.329 -0.414 4.906 1.00 98.25 88 SER A C 1
ATOM 696 O O . SER A 1 88 ? 3.557 -0.925 5.712 1.00 98.25 88 SER A O 1
ATOM 698 N N . LEU A 1 89 ? 5.654 -0.470 5.075 1.00 98.44 89 LEU A N 1
ATOM 699 C CA . LEU A 1 89 ? 6.284 -1.089 6.245 1.00 98.44 89 LEU A CA 1
ATOM 700 C C . LEU A 1 89 ? 5.898 -0.371 7.550 1.00 98.44 89 LEU A C 1
ATOM 702 O O . LEU A 1 89 ? 5.516 -1.024 8.521 1.00 98.44 89 LEU A O 1
ATOM 706 N N . LEU A 1 90 ? 5.942 0.964 7.580 1.00 98.38 90 LEU A N 1
ATOM 707 C CA . LEU A 1 90 ? 5.534 1.733 8.763 1.00 98.38 90 LEU A CA 1
ATOM 708 C C . LEU A 1 90 ? 4.060 1.482 9.117 1.00 98.38 90 LEU A C 1
ATOM 710 O O . LEU A 1 90 ? 3.731 1.238 10.281 1.00 98.38 90 LEU A O 1
ATOM 714 N N . TRP A 1 91 ? 3.172 1.465 8.120 1.00 98.12 91 TRP A N 1
ATOM 715 C CA . TRP A 1 91 ? 1.756 1.152 8.318 1.00 98.12 91 TRP A CA 1
ATOM 716 C C . TRP A 1 91 ? 1.505 -0.299 8.718 1.00 98.12 91 TRP A C 1
ATOM 718 O O . TRP A 1 91 ? 0.599 -0.564 9.509 1.00 98.12 91 TRP A O 1
ATOM 728 N N . PHE A 1 92 ? 2.300 -1.236 8.208 1.00 98.12 92 PHE A N 1
ATOM 729 C CA . PHE A 1 92 ? 2.265 -2.633 8.616 1.00 98.12 92 PHE A CA 1
ATOM 730 C C . PHE A 1 92 ? 2.567 -2.764 10.112 1.00 98.12 92 PHE A C 1
ATOM 732 O O . PHE A 1 92 ? 1.749 -3.302 10.863 1.00 98.12 92 PHE A O 1
ATOM 739 N N . ILE A 1 93 ? 3.691 -2.188 10.557 1.00 98.31 93 ILE A N 1
ATOM 740 C CA . ILE A 1 93 ? 4.110 -2.173 11.966 1.00 98.31 93 ILE A CA 1
ATOM 741 C C . ILE A 1 93 ? 3.030 -1.516 12.831 1.00 98.31 93 ILE A C 1
ATOM 743 O O . ILE A 1 93 ? 2.596 -2.086 13.833 1.00 98.31 93 ILE A O 1
ATOM 747 N N . TYR A 1 94 ? 2.528 -0.352 12.417 1.00 97.81 94 TYR A N 1
ATOM 748 C CA . TYR A 1 94 ? 1.451 0.330 13.128 1.00 97.81 94 TYR A CA 1
ATOM 749 C C . TYR A 1 94 ? 0.178 -0.525 13.215 1.00 97.81 94 TYR A C 1
ATOM 751 O O . TYR A 1 94 ? -0.427 -0.646 14.282 1.00 97.81 94 TYR A O 1
ATOM 759 N N . GLY A 1 95 ? -0.214 -1.171 12.116 1.00 96.69 95 GLY A N 1
ATOM 760 C CA . GLY A 1 95 ? -1.373 -2.055 12.044 1.00 96.69 95 GLY A CA 1
ATOM 761 C C . GLY A 1 95 ? -1.296 -3.226 13.025 1.00 96.69 95 GLY A C 1
ATOM 762 O O . GLY A 1 95 ? -2.322 -3.595 13.610 1.00 96.69 95 GLY A O 1
ATOM 763 N N . LEU A 1 96 ? -0.094 -3.779 13.232 1.00 97.25 96 LEU A N 1
ATOM 764 C CA . LEU A 1 96 ? 0.165 -4.813 14.236 1.00 97.25 96 LEU A CA 1
ATOM 765 C C . LEU A 1 96 ? -0.049 -4.270 15.655 1.00 97.25 96 LEU A C 1
ATOM 767 O O . LEU A 1 96 ? -0.733 -4.917 16.451 1.00 97.25 96 LEU A O 1
ATOM 771 N N . ILE A 1 97 ? 0.446 -3.062 15.950 1.00 97.75 97 ILE A N 1
ATOM 772 C CA . ILE A 1 97 ? 0.276 -2.396 17.254 1.00 97.75 97 ILE A CA 1
ATOM 773 C C . ILE A 1 97 ? -1.212 -2.187 17.570 1.00 97.75 97 ILE A C 1
ATOM 775 O O . ILE A 1 97 ? -1.681 -2.554 18.648 1.00 97.75 97 ILE A O 1
ATOM 779 N N . VAL A 1 98 ? -1.990 -1.657 16.619 1.00 96.62 98 VAL A N 1
ATOM 780 C CA . VAL A 1 98 ? -3.431 -1.403 16.818 1.00 96.62 98 VAL A CA 1
ATOM 781 C C . VAL A 1 98 ? -4.315 -2.640 16.619 1.00 96.62 98 VAL A C 1
ATOM 783 O O . VAL A 1 98 ? -5.531 -2.571 16.821 1.00 96.62 98 VAL A O 1
ATOM 786 N N . LYS A 1 99 ? -3.729 -3.777 16.219 1.00 94.31 99 LYS A N 1
ATOM 787 C CA . LYS A 1 99 ? -4.402 -5.065 15.970 1.00 94.31 99 LYS A CA 1
ATOM 788 C C . LYS A 1 99 ? -5.577 -4.956 14.990 1.00 94.31 99 LYS A C 1
ATOM 790 O O . LYS A 1 99 ? -6.632 -5.571 15.175 1.00 94.31 99 LYS A O 1
ATOM 795 N N . LYS A 1 100 ? -5.414 -4.156 13.932 1.00 91.31 100 LYS A N 1
ATOM 796 C CA . LYS A 1 100 ? -6.434 -3.939 12.891 1.00 91.31 100 LYS A CA 1
ATOM 797 C C . LYS A 1 100 ? -6.074 -4.710 11.630 1.00 91.31 100 LYS A C 1
ATOM 799 O O . LYS A 1 100 ? -5.217 -4.281 10.865 1.00 91.31 100 LYS A O 1
ATOM 804 N N . LEU A 1 101 ? -6.794 -5.807 11.401 1.00 90.00 101 LEU A N 1
ATOM 805 C CA . LEU A 1 101 ? -6.572 -6.730 10.284 1.00 90.00 101 LEU A CA 1
ATOM 806 C C . LEU A 1 101 ? -6.450 -6.060 8.899 1.00 90.00 101 LEU A C 1
ATOM 808 O O . LEU A 1 101 ? -5.460 -6.334 8.231 1.00 90.00 101 LEU A O 1
ATOM 812 N N . PRO A 1 102 ? -7.330 -5.126 8.486 1.00 89.75 102 PRO A N 1
ATOM 813 C CA . PRO A 1 102 ? -7.196 -4.477 7.176 1.00 89.75 102 PRO A CA 1
ATOM 814 C C . PRO A 1 102 ? -5.911 -3.662 7.047 1.00 89.75 102 PRO A C 1
ATOM 816 O O . PRO A 1 102 ? -5.364 -3.540 5.960 1.00 89.75 102 PRO A O 1
ATOM 819 N N . ILE A 1 103 ? -5.434 -3.099 8.162 1.00 94.25 103 ILE A N 1
ATOM 820 C CA . ILE A 1 103 ? -4.273 -2.215 8.171 1.00 94.25 103 ILE A CA 1
ATOM 821 C C . ILE A 1 103 ? -3.008 -3.046 8.009 1.00 94.25 103 ILE A C 1
ATOM 823 O O . ILE A 1 103 ? -2.271 -2.814 7.058 1.00 94.25 103 ILE A O 1
ATOM 827 N N . TYR A 1 104 ? -2.757 -4.028 8.881 1.00 95.94 104 TYR A N 1
ATOM 828 C CA . TYR A 1 104 ? -1.517 -4.797 8.762 1.00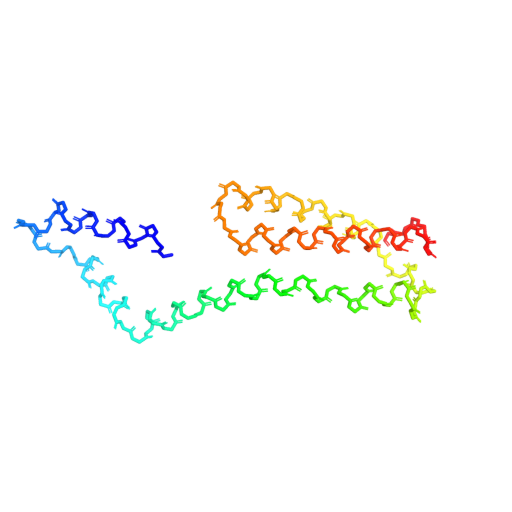 95.94 104 TYR A CA 1
ATOM 829 C C . TYR A 1 104 ? -1.555 -5.786 7.592 1.00 95.94 104 TYR A C 1
ATOM 831 O O . TYR A 1 104 ? -0.570 -5.895 6.883 1.00 95.94 104 TYR A O 1
ATOM 839 N N . VAL A 1 105 ? -2.665 -6.471 7.298 1.00 97.06 105 VAL A N 1
ATOM 840 C CA . VAL A 1 105 ? -2.677 -7.398 6.148 1.00 97.06 105 VAL A CA 1
ATOM 841 C C . VAL A 1 105 ? -2.542 -6.627 4.836 1.00 97.06 105 VAL A C 1
ATOM 843 O O . VAL A 1 105 ? -1.674 -6.954 4.031 1.00 97.06 105 VAL A O 1
ATOM 846 N N . GLY A 1 106 ? -3.339 -5.570 4.649 1.00 97.31 106 GLY A N 1
ATOM 847 C CA . GLY A 1 106 ? -3.293 -4.753 3.437 1.00 97.31 106 GLY A CA 1
ATOM 848 C C . GLY A 1 106 ? -1.914 -4.136 3.209 1.00 97.31 106 GLY A C 1
ATOM 849 O O . GLY A 1 106 ? -1.328 -4.306 2.145 1.00 97.31 106 GLY A O 1
ATOM 850 N N . ASN A 1 107 ? -1.335 -3.499 4.232 1.00 98.12 107 ASN A N 1
ATOM 851 C CA . ASN A 1 107 ? -0.018 -2.875 4.088 1.00 98.12 107 ASN A CA 1
ATOM 852 C C . ASN A 1 107 ? 1.132 -3.887 4.002 1.00 98.12 107 ASN A C 1
ATOM 854 O O . ASN A 1 107 ? 2.137 -3.591 3.367 1.00 98.12 107 ASN A O 1
ATOM 858 N N . GLY A 1 108 ? 0.986 -5.089 4.567 1.00 98.25 108 GLY A N 1
ATOM 859 C CA . GLY A 1 108 ? 1.951 -6.173 4.369 1.00 98.25 108 GLY A CA 1
ATOM 860 C C . GLY A 1 108 ? 2.002 -6.626 2.910 1.00 98.25 108 GLY A C 1
ATOM 861 O O . GLY A 1 108 ? 3.085 -6.761 2.344 1.00 98.25 108 GLY A O 1
ATOM 862 N N . ILE A 1 109 ? 0.835 -6.776 2.273 1.00 98.25 109 ILE A N 1
ATOM 863 C CA . ILE A 1 109 ? 0.741 -7.084 0.840 1.00 98.25 109 ILE A CA 1
ATOM 864 C C . ILE A 1 109 ? 1.318 -5.925 0.015 1.00 98.25 109 ILE A C 1
ATOM 866 O O . ILE A 1 109 ? 2.183 -6.163 -0.825 1.00 98.25 109 ILE A O 1
ATOM 870 N N . SER A 1 110 ? 0.916 -4.676 0.290 1.00 98.25 110 SER A N 1
ATOM 871 C CA . SER A 1 110 ? 1.470 -3.492 -0.390 1.00 98.25 110 SER A CA 1
ATOM 872 C C . SER A 1 110 ? 2.988 -3.434 -0.291 1.00 98.25 110 SER A C 1
ATOM 874 O O . SER A 1 110 ? 3.651 -3.198 -1.292 1.00 98.25 110 SER A O 1
ATOM 876 N N . MET A 1 111 ? 3.553 -3.682 0.892 1.00 98.31 111 MET A N 1
ATOM 877 C CA . MET A 1 111 ? 4.998 -3.674 1.104 1.00 98.31 111 MET A CA 1
ATOM 878 C C . MET A 1 111 ? 5.703 -4.674 0.182 1.00 98.31 111 MET A C 1
ATOM 880 O O . MET A 1 111 ? 6.649 -4.293 -0.500 1.00 98.31 111 MET A O 1
ATOM 884 N N . VAL A 1 112 ? 5.224 -5.922 0.108 1.00 98.56 112 VAL A N 1
ATOM 885 C CA . VAL A 1 112 ? 5.804 -6.947 -0.778 1.00 98.56 112 VAL A CA 1
ATOM 886 C C . VAL A 1 112 ? 5.690 -6.533 -2.245 1.00 98.56 112 VAL A C 1
ATOM 888 O O . VAL A 1 112 ? 6.681 -6.572 -2.969 1.00 98.56 112 VAL A O 1
ATOM 891 N N . LEU A 1 113 ? 4.511 -6.092 -2.687 1.00 98.56 113 LEU A N 1
ATOM 892 C CA . LEU A 1 113 ? 4.291 -5.693 -4.081 1.00 98.56 113 LEU A CA 1
ATOM 893 C C . LEU A 1 113 ? 5.134 -4.468 -4.473 1.00 98.56 113 LEU A C 1
ATOM 895 O O . LEU A 1 113 ? 5.700 -4.435 -5.563 1.00 98.56 113 LEU A O 1
ATOM 899 N N . ASN A 1 114 ? 5.279 -3.493 -3.576 1.00 98.50 114 ASN A N 1
ATOM 900 C CA . ASN A 1 114 ? 6.103 -2.305 -3.799 1.00 98.50 114 ASN A CA 1
ATOM 901 C C . ASN A 1 114 ? 7.601 -2.646 -3.821 1.00 98.50 114 ASN A C 1
ATOM 903 O O . ASN A 1 114 ? 8.339 -2.092 -4.631 1.00 98.50 114 ASN A O 1
ATOM 907 N N . LEU A 1 115 ? 8.059 -3.594 -2.995 1.00 98.50 115 LEU A N 1
ATOM 908 C CA . LEU A 1 115 ? 9.433 -4.101 -3.067 1.00 98.50 115 LEU A CA 1
ATOM 909 C C . LEU A 1 115 ? 9.697 -4.831 -4.387 1.00 98.50 115 LEU A C 1
ATOM 911 O O . LEU A 1 115 ? 10.745 -4.631 -4.993 1.00 98.50 115 LEU A O 1
ATOM 915 N N . LEU A 1 116 ? 8.742 -5.625 -4.878 1.00 98.38 116 LEU A N 1
ATOM 916 C CA . LEU A 1 116 ? 8.855 -6.247 -6.199 1.00 98.38 116 LEU A CA 1
ATOM 917 C C . LEU A 1 116 ? 8.922 -5.199 -7.319 1.00 98.38 116 LEU A C 1
ATOM 919 O O . LEU A 1 116 ? 9.685 -5.380 -8.264 1.00 98.38 116 LEU A O 1
ATOM 923 N N . MET A 1 117 ? 8.188 -4.089 -7.196 1.00 98.19 117 MET A N 1
ATOM 924 C CA . MET A 1 117 ? 8.296 -2.963 -8.129 1.00 98.19 117 MET A CA 1
ATOM 925 C C . MET A 1 117 ? 9.696 -2.348 -8.106 1.00 98.19 117 MET A C 1
ATOM 927 O O . MET A 1 117 ? 10.297 -2.170 -9.162 1.00 98.19 117 MET A O 1
ATOM 931 N N . VAL A 1 118 ? 10.247 -2.084 -6.918 1.00 98.25 118 VAL A N 1
ATOM 932 C CA . VAL A 1 118 ? 11.623 -1.586 -6.753 1.00 98.25 118 VAL A CA 1
ATOM 933 C C . VAL A 1 118 ? 12.633 -2.524 -7.418 1.00 98.25 118 VAL A C 1
ATOM 935 O O . VAL A 1 118 ? 13.466 -2.074 -8.202 1.00 98.25 118 VAL A O 1
ATOM 938 N N . LEU A 1 119 ? 12.531 -3.831 -7.158 1.00 97.62 119 LEU A N 1
ATOM 939 C CA . LEU A 1 119 ? 13.424 -4.829 -7.749 1.00 97.62 119 LEU A CA 1
ATOM 940 C C . LEU A 1 119 ? 13.300 -4.878 -9.274 1.00 97.62 119 LEU A C 1
ATOM 942 O O . LEU A 1 119 ? 14.314 -4.885 -9.966 1.00 97.62 119 LEU A O 1
ATOM 946 N N . GLY A 1 120 ? 12.078 -4.870 -9.810 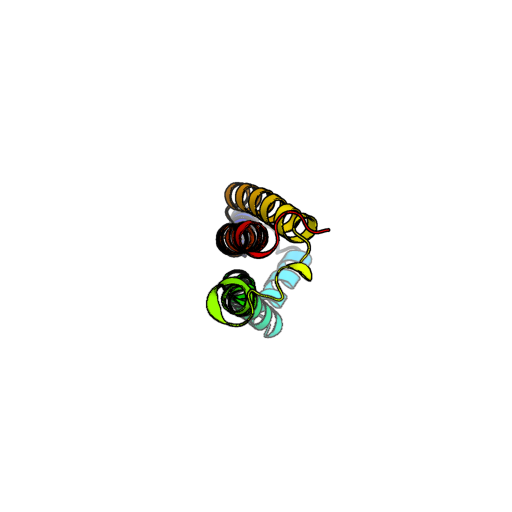1.00 96.50 120 GLY A N 1
ATOM 947 C CA . GLY A 1 120 ? 11.865 -4.893 -11.256 1.00 96.50 120 GLY A CA 1
ATOM 948 C C . GLY A 1 120 ? 12.417 -3.647 -11.952 1.00 96.50 120 GLY A C 1
ATOM 949 O O . GLY A 1 120 ? 13.017 -3.760 -13.018 1.00 96.50 120 GLY A O 1
ATOM 950 N N . ILE A 1 121 ? 12.286 -2.467 -11.336 1.00 97.50 121 ILE A N 1
ATOM 951 C CA . ILE A 1 121 ? 12.845 -1.220 -11.879 1.00 97.50 121 ILE A CA 1
ATOM 952 C C . ILE A 1 121 ? 14.373 -1.290 -11.890 1.00 97.50 121 ILE A C 1
ATOM 954 O O . ILE A 1 121 ? 14.984 -1.009 -12.918 1.00 97.50 121 ILE A O 1
ATOM 958 N N . LEU A 1 122 ? 14.992 -1.734 -10.793 1.00 96.69 122 LEU A N 1
ATOM 959 C CA . LEU A 1 122 ? 16.448 -1.880 -10.717 1.00 96.69 122 LEU A CA 1
ATOM 960 C C . LEU A 1 122 ? 16.993 -2.854 -11.769 1.00 96.69 122 LEU A C 1
ATOM 962 O O . LEU A 1 122 ? 18.022 -2.569 -12.374 1.00 96.69 122 LEU A O 1
ATOM 966 N N . ILE A 1 123 ? 16.296 -3.969 -12.011 1.00 95.94 123 ILE A N 1
ATOM 967 C CA . ILE A 1 123 ? 16.697 -4.978 -13.002 1.00 95.94 123 ILE A CA 1
ATOM 968 C C . ILE A 1 123 ? 16.586 -4.442 -14.437 1.00 95.94 123 ILE A C 1
ATOM 970 O O . ILE A 1 123 ? 17.456 -4.722 -15.258 1.00 95.94 123 ILE A O 1
ATOM 974 N N . HIS A 1 124 ? 15.525 -3.696 -14.758 1.00 93.38 124 HIS A N 1
ATOM 975 C CA . HIS A 1 124 ? 15.212 -3.321 -16.143 1.00 93.38 124 HIS A CA 1
ATOM 976 C C . HIS A 1 124 ? 15.636 -1.901 -16.546 1.00 93.38 124 HIS A C 1
ATOM 978 O O . HIS A 1 124 ? 15.798 -1.642 -17.736 1.00 93.38 124 HIS A O 1
ATOM 984 N N . ALA A 1 125 ? 15.809 -0.981 -15.595 1.00 92.06 125 ALA A N 1
ATOM 985 C CA . ALA A 1 125 ? 16.108 0.429 -15.865 1.00 92.06 125 ALA A CA 1
ATOM 986 C C . ALA A 1 125 ? 17.194 1.039 -14.964 1.00 92.06 125 ALA A C 1
ATOM 988 O O . ALA A 1 125 ? 17.725 2.099 -15.293 1.00 92.06 125 ALA A O 1
ATOM 989 N N . GLY A 1 126 ? 17.544 0.397 -13.846 1.00 91.94 126 GLY A N 1
ATOM 990 C CA . GLY A 1 126 ? 18.490 0.947 -12.878 1.00 91.94 126 GLY A CA 1
ATOM 991 C C . GLY A 1 126 ? 17.872 2.054 -12.019 1.00 91.94 126 GLY A C 1
ATOM 992 O O . GLY A 1 126 ? 16.739 1.935 -11.555 1.00 91.94 126 GLY A O 1
ATOM 993 N N . VAL A 1 127 ? 18.638 3.114 -11.750 1.00 90.81 127 VAL A N 1
ATOM 994 C CA . VAL A 1 127 ? 18.188 4.231 -10.905 1.00 90.81 127 VAL A CA 1
ATOM 995 C C . VAL A 1 127 ? 17.383 5.230 -11.736 1.00 90.81 127 VAL A C 1
ATOM 997 O O . VAL A 1 127 ? 17.899 5.809 -12.689 1.00 90.81 127 VAL A O 1
ATOM 1000 N N . THR A 1 128 ? 16.132 5.454 -11.341 1.00 91.75 128 THR A N 1
ATOM 1001 C CA . THR A 1 128 ? 15.179 6.358 -12.001 1.00 91.75 128 THR A CA 1
ATOM 1002 C C . THR A 1 128 ? 14.504 7.268 -10.971 1.00 91.75 128 THR A C 1
ATOM 1004 O O . THR A 1 128 ? 14.314 6.873 -9.816 1.00 91.75 128 THR A O 1
ATOM 1007 N N . PHE A 1 129 ? 14.126 8.486 -11.366 1.00 84.44 129 PHE A N 1
ATOM 1008 C CA . PHE A 1 129 ? 13.563 9.498 -10.463 1.00 84.44 129 PHE A CA 1
ATOM 1009 C C . PHE A 1 129 ? 12.219 10.005 -10.960 1.00 84.44 129 PHE A C 1
ATOM 1011 O O . PHE A 1 129 ? 12.083 10.215 -12.183 1.00 84.44 129 PHE A O 1
#

Secondary structure (DSSP, 8-state):
-HHHHHHHHHHHHHHTTTS---HHHHHHHHHHHSHHHHHHHHHHHHHHHHHHHGGGGGHHHHHIIIII-GGGGGGS-HHHHHHHHHHHHHHHHHHHHHT-HHHHHHHHHHHHHHHHHHHHHHHHT-S--

Radius of gyration: 22.61 Å; chains: 1; bounding box: 51×21×61 Å

Sequence (129 aa):
MRIYRMVLKRVVAAYGKDRGLTLAETFGQKFIKSNLGLVMKHFEGFMVFVGILGPFATLPQLVKLFFTHSQHASGQSLLTWSLYAALSLLWFIYGLIVKKLPIYVGNGISMVLNLLMVLGILIHAGVTF

pLDDT: mean 86.84, std 14.08, range [51.94, 98.56]